Protein AF-A0A6S7D2A6-F1 (afdb_monomer_lite)

pLDDT: mean 74.56, std 19.23, range [32.91, 96.56]

Sequence (145 aa):
MQKRCYVVSDSTVAEHVAEYLGIAKRLNGAYRLKNGDTVTHLNRVPRGGVPVDLWRDMPSPYGRFFDRTPERPDDKDEQRNLVGRLLREADIVVNACGARDIDQYLADKLIADAGFDPAGRKTIAGRSKPVERVVFRALDCHGSA

Radius of gyration: 15.3 Å; chains: 1; bounding box: 39×44×41 Å

Secondary structure (DSSP, 8-state):
---EEEEESSHHHHHHHHHHH-EEEEETTEEEETTS-EEEE----SSS---HHHHHTPPTTGGGS-------SHHHHHHHHHHHHHHHH-SEEEE---SSHHHHHHHHHHHHHTT--TTSPPPTTS----EEE--------S---

Organism: NCBI:txid1544867

Structure (mmCIF, N/CA/C/O backbone):
data_AF-A0A6S7D2A6-F1
#
_entry.id   AF-A0A6S7D2A6-F1
#
loop_
_atom_site.group_PDB
_atom_site.id
_atom_site.type_symbol
_atom_site.label_atom_id
_atom_site.label_alt_id
_atom_site.label_comp_id
_atom_site.label_asym_id
_atom_site.label_entity_id
_atom_site.label_seq_id
_atom_site.pdbx_PDB_ins_code
_atom_site.Cartn_x
_atom_site.Cartn_y
_atom_site.Cartn_z
_atom_site.occupancy
_atom_site.B_iso_or_equiv
_atom_site.auth_seq_id
_atom_site.auth_comp_id
_atom_site.auth_asym_id
_atom_site.auth_atom_id
_atom_site.pdbx_PDB_model_num
ATOM 1 N N . MET A 1 1 ? -11.456 -4.512 14.893 1.00 70.38 1 MET A N 1
ATOM 2 C CA . MET A 1 1 ? -10.706 -5.367 13.951 1.00 70.38 1 MET A CA 1
ATOM 3 C C . MET A 1 1 ? -9.559 -4.533 13.409 1.00 70.38 1 MET A C 1
ATOM 5 O O . MET A 1 1 ? -9.825 -3.391 13.051 1.00 70.38 1 MET A O 1
ATOM 9 N N . GLN A 1 2 ? -8.324 -5.042 13.457 1.00 86.25 2 GLN A N 1
ATOM 10 C CA . GLN A 1 2 ? -7.160 -4.323 12.924 1.00 86.25 2 GLN A CA 1
ATOM 11 C C . GLN A 1 2 ? -7.290 -4.185 11.405 1.00 86.25 2 GLN A C 1
ATOM 13 O O . GLN A 1 2 ? -7.680 -5.150 10.750 1.00 86.25 2 GLN A O 1
ATOM 18 N N . LYS A 1 3 ? -6.985 -3.002 10.870 1.00 92.75 3 LYS A N 1
ATOM 19 C CA . LYS A 1 3 ? -7.091 -2.670 9.445 1.00 92.75 3 LYS A CA 1
ATOM 20 C C . LYS A 1 3 ? -5.713 -2.605 8.805 1.00 92.75 3 LYS A C 1
ATOM 22 O O . LYS A 1 3 ? -4.832 -1.895 9.295 1.00 92.75 3 LYS A O 1
ATOM 27 N N . ARG A 1 4 ? -5.546 -3.288 7.678 1.00 94.69 4 ARG A N 1
ATOM 28 C CA . ARG A 1 4 ? -4.322 -3.262 6.873 1.00 94.69 4 ARG A CA 1
ATOM 29 C C . ARG A 1 4 ? -4.459 -2.318 5.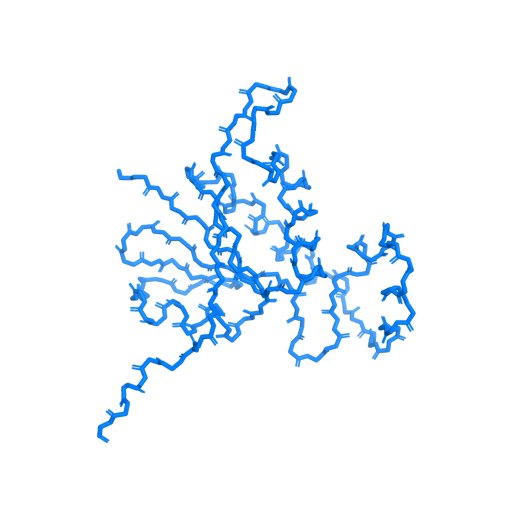684 1.00 94.69 4 ARG A C 1
ATOM 31 O O . ARG A 1 4 ? -5.519 -2.235 5.066 1.00 94.69 4 ARG A O 1
ATOM 38 N N . CYS A 1 5 ? -3.367 -1.644 5.332 1.00 94.94 5 CYS A N 1
ATOM 39 C CA . CYS A 1 5 ? -3.239 -0.941 4.057 1.00 94.94 5 CYS A CA 1
ATOM 40 C C . CYS A 1 5 ? -2.162 -1.604 3.199 1.00 94.94 5 CYS A C 1
ATOM 42 O O . CYS A 1 5 ? -0.978 -1.516 3.518 1.00 94.94 5 CYS A O 1
ATOM 44 N N . TYR A 1 6 ? -2.582 -2.254 2.117 1.00 94.62 6 TYR A N 1
ATOM 45 C CA . TYR A 1 6 ? -1.707 -2.843 1.113 1.00 94.62 6 TYR A CA 1
ATOM 46 C C . TYR A 1 6 ? -1.291 -1.776 0.106 1.00 94.62 6 TYR A C 1
ATOM 48 O O . TYR A 1 6 ? -2.145 -1.185 -0.553 1.00 94.62 6 TYR A O 1
ATOM 56 N N . VAL A 1 7 ? 0.014 -1.551 -0.028 1.00 92.56 7 VAL A N 1
ATOM 57 C CA . VAL A 1 7 ? 0.604 -0.669 -1.040 1.00 92.56 7 VAL A CA 1
ATOM 58 C C . VAL A 1 7 ? 1.292 -1.529 -2.090 1.00 92.56 7 VAL A C 1
ATOM 60 O O . VAL A 1 7 ? 2.314 -2.152 -1.804 1.00 92.56 7 VAL A O 1
ATOM 63 N N . VAL A 1 8 ? 0.735 -1.576 -3.297 1.00 90.50 8 VAL A N 1
ATOM 64 C CA . VAL A 1 8 ? 1.285 -2.340 -4.428 1.00 90.50 8 VAL A CA 1
ATOM 65 C C . VAL A 1 8 ? 1.944 -1.428 -5.463 1.00 90.50 8 VAL A C 1
ATOM 67 O O . VAL A 1 8 ? 1.837 -0.206 -5.393 1.00 90.50 8 VAL A O 1
ATOM 70 N N . SER A 1 9 ? 2.634 -2.017 -6.438 1.00 82.31 9 SER A N 1
ATOM 71 C CA . SER A 1 9 ? 3.417 -1.262 -7.420 1.00 82.31 9 SER A CA 1
ATOM 72 C C . SER A 1 9 ? 2.594 -0.487 -8.448 1.00 82.31 9 SER A C 1
ATOM 74 O O . SER A 1 9 ? 3.064 0.551 -8.899 1.00 82.31 9 SER A O 1
ATOM 76 N N . ASP A 1 10 ? 1.424 -0.980 -8.851 1.00 80.62 10 ASP A N 1
ATOM 77 C CA . ASP A 1 10 ? 0.600 -0.365 -9.896 1.00 80.62 10 ASP A CA 1
ATOM 78 C C . ASP A 1 10 ? -0.895 -0.669 -9.708 1.00 80.62 10 ASP A C 1
ATOM 80 O O . ASP A 1 10 ? -1.288 -1.499 -8.880 1.00 80.62 10 ASP A O 1
ATOM 84 N N . SER A 1 11 ? -1.736 0.055 -10.450 1.00 84.06 11 SER A N 1
ATOM 85 C CA . SER A 1 11 ? -3.195 -0.011 -10.339 1.00 84.06 11 SER A CA 1
ATOM 86 C C . SER A 1 11 ? -3.779 -1.362 -10.755 1.00 84.06 11 SER A C 1
ATOM 88 O O . SER A 1 11 ? -4.768 -1.788 -10.161 1.00 84.06 11 SER A O 1
ATOM 90 N N . THR A 1 12 ? -3.162 -2.052 -11.717 1.00 83.56 12 THR A N 1
ATOM 91 C CA . THR A 1 12 ? -3.606 -3.369 -12.194 1.00 83.56 12 THR A CA 1
ATOM 92 C C . THR A 1 12 ? -3.421 -4.426 -11.109 1.00 83.56 12 THR A C 1
ATOM 94 O O . THR A 1 12 ? -4.345 -5.175 -10.799 1.00 83.56 12 THR A O 1
ATOM 97 N N . VAL A 1 13 ? -2.254 -4.448 -10.454 1.00 85.62 13 VAL A N 1
ATOM 98 C CA . VAL A 1 13 ? -2.022 -5.323 -9.294 1.00 85.62 13 VAL A CA 1
ATOM 99 C C . VAL A 1 13 ? -3.010 -4.998 -8.172 1.00 85.62 13 VAL A C 1
ATOM 101 O O . VAL A 1 13 ? -3.526 -5.906 -7.523 1.00 85.62 13 VAL A O 1
ATOM 104 N N . ALA A 1 14 ? -3.305 -3.713 -7.947 1.00 88.94 14 ALA A N 1
ATOM 105 C CA . ALA A 1 14 ? -4.226 -3.296 -6.891 1.00 88.94 14 ALA A CA 1
ATOM 106 C C . ALA A 1 14 ? -5.643 -3.820 -7.139 1.00 88.94 14 ALA A C 1
ATOM 108 O O . ALA A 1 14 ? -6.298 -4.271 -6.200 1.00 88.94 14 ALA A O 1
ATOM 109 N N . GLU A 1 15 ? -6.096 -3.769 -8.393 1.00 89.00 15 GLU A N 1
ATOM 110 C CA . GLU A 1 15 ? -7.387 -4.305 -8.809 1.00 89.00 15 GLU A CA 1
ATOM 111 C C . GLU A 1 15 ? -7.446 -5.820 -8.602 1.00 89.00 15 GLU A C 1
ATOM 113 O O . GLU A 1 15 ? -8.319 -6.277 -7.870 1.00 89.00 15 GLU A O 1
ATOM 118 N N . HIS A 1 16 ? -6.473 -6.584 -9.108 1.00 89.31 16 HIS A N 1
ATOM 119 C CA . HIS A 1 16 ? -6.456 -8.043 -8.937 1.00 89.31 16 HIS A CA 1
ATOM 120 C C . HIS A 1 16 ? -6.423 -8.479 -7.468 1.00 89.31 16 HIS A C 1
ATOM 122 O O . HIS A 1 16 ? -7.161 -9.379 -7.062 1.00 89.31 16 HIS A O 1
ATOM 128 N N . VAL A 1 17 ? -5.606 -7.822 -6.639 1.00 88.88 17 VAL A N 1
ATOM 129 C CA . VAL A 1 17 ? -5.557 -8.102 -5.196 1.00 88.88 17 VAL A CA 1
ATOM 130 C C . VAL A 1 17 ? -6.902 -7.777 -4.540 1.00 88.88 17 VAL A C 1
ATOM 132 O O . VAL A 1 17 ? -7.382 -8.540 -3.700 1.00 88.88 17 VAL A O 1
ATOM 135 N N . ALA A 1 18 ? -7.535 -6.666 -4.922 1.00 92.00 18 ALA A N 1
ATOM 136 C CA . ALA A 1 18 ? -8.824 -6.271 -4.371 1.00 92.00 18 ALA A CA 1
ATOM 137 C C . ALA A 1 18 ? -9.970 -7.193 -4.817 1.00 92.00 18 ALA A C 1
ATOM 139 O O . ALA A 1 18 ? -10.863 -7.478 -4.017 1.00 92.00 18 ALA A O 1
ATOM 140 N N . GLU A 1 19 ? -9.944 -7.682 -6.056 1.00 91.00 19 GLU A N 1
ATOM 141 C CA . GLU A 1 19 ? -10.885 -8.680 -6.568 1.00 91.00 19 GLU A CA 1
ATOM 142 C C . GLU A 1 19 ? -10.751 -10.002 -5.817 1.00 91.00 19 GLU A C 1
ATOM 144 O O . GLU A 1 19 ? -11.751 -10.513 -5.311 1.00 91.00 19 GLU A O 1
ATOM 149 N N . TYR A 1 20 ? -9.521 -10.501 -5.658 1.00 89.25 20 TYR A N 1
ATOM 150 C CA . TYR A 1 20 ? -9.241 -11.741 -4.934 1.00 89.25 20 TYR A CA 1
ATOM 151 C C . TYR A 1 20 ? -9.700 -11.680 -3.469 1.00 89.25 20 TYR A C 1
ATOM 153 O O . TYR A 1 20 ? -10.315 -12.617 -2.96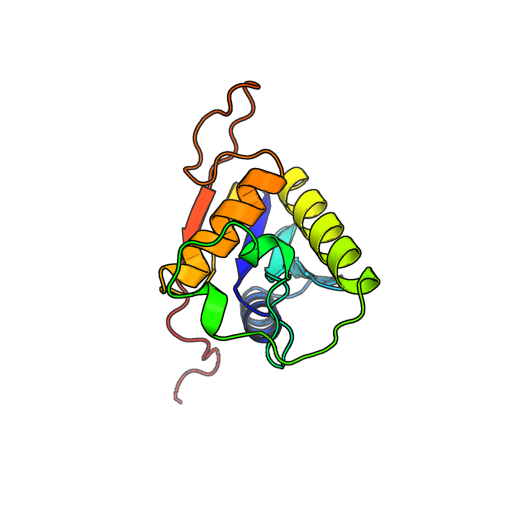2 1.00 89.25 20 TYR A O 1
ATOM 161 N N . LEU A 1 21 ? -9.440 -10.564 -2.781 1.00 89.31 21 LEU A N 1
ATOM 162 C CA . LEU A 1 21 ? -9.806 -10.388 -1.369 1.00 89.31 21 LEU A CA 1
ATOM 163 C C . LEU A 1 21 ? -11.257 -9.917 -1.155 1.00 89.31 21 LEU A C 1
ATOM 165 O O . LEU A 1 21 ? -11.749 -9.902 -0.024 1.00 89.31 21 LEU A O 1
ATOM 169 N N . GLY A 1 22 ? -11.958 -9.539 -2.224 1.00 93.50 22 GLY A N 1
ATOM 170 C CA . GLY A 1 22 ? -13.340 -9.080 -2.192 1.00 93.50 22 GLY A CA 1
ATOM 171 C C . GLY A 1 22 ? -13.486 -7.575 -1.951 1.00 93.50 22 GLY A C 1
ATOM 172 O O . GLY A 1 22 ? -13.331 -7.064 -0.837 1.00 93.50 22 GLY A O 1
ATOM 173 N N . ILE A 1 23 ? -13.924 -6.874 -2.996 1.00 94.81 23 ILE A N 1
ATOM 174 C CA . ILE A 1 23 ? -14.191 -5.433 -2.974 1.00 94.81 23 ILE A CA 1
ATOM 175 C C . ILE A 1 23 ? -15.470 -5.137 -2.177 1.00 94.81 23 ILE A C 1
ATOM 177 O O . ILE A 1 23 ? -16.526 -5.723 -2.425 1.00 94.81 23 ILE A O 1
ATOM 181 N N . ALA A 1 24 ? -15.385 -4.186 -1.246 1.00 94.88 24 ALA A N 1
ATOM 182 C CA . ALA A 1 24 ? -16.545 -3.560 -0.611 1.00 94.88 24 ALA A CA 1
ATOM 183 C C . ALA A 1 24 ? -16.881 -2.205 -1.241 1.00 94.88 24 ALA A C 1
ATOM 185 O O . ALA A 1 24 ? -18.051 -1.886 -1.436 1.00 94.88 24 ALA A O 1
ATOM 186 N N . LYS A 1 25 ? -15.863 -1.392 -1.556 1.00 94.94 25 LYS A N 1
ATOM 187 C CA . LYS A 1 25 ? -16.045 -0.080 -2.189 1.00 94.94 25 LYS A CA 1
ATOM 188 C C . LYS A 1 25 ? -14.843 0.295 -3.054 1.00 94.94 25 LYS A C 1
ATOM 190 O O . LYS A 1 25 ? -13.705 0.212 -2.597 1.00 94.94 25 LYS A O 1
ATOM 195 N N . ARG A 1 26 ? -15.107 0.777 -4.270 1.00 92.38 26 ARG A N 1
ATOM 196 C CA . ARG A 1 26 ? -14.104 1.407 -5.142 1.00 92.38 26 ARG A CA 1
ATOM 197 C C . ARG A 1 26 ? -13.931 2.878 -4.744 1.00 92.38 26 ARG A C 1
ATOM 199 O O . ARG A 1 26 ? -14.921 3.580 -4.536 1.00 92.38 26 ARG A O 1
ATOM 206 N N . LEU A 1 27 ? -12.690 3.325 -4.586 1.00 88.38 27 LEU A N 1
ATOM 207 C CA . LEU A 1 27 ? -12.311 4.720 -4.347 1.00 88.38 27 LEU A CA 1
ATOM 208 C C . LEU A 1 27 ? -11.496 5.204 -5.553 1.00 88.38 27 LEU A C 1
ATOM 210 O O . LEU A 1 27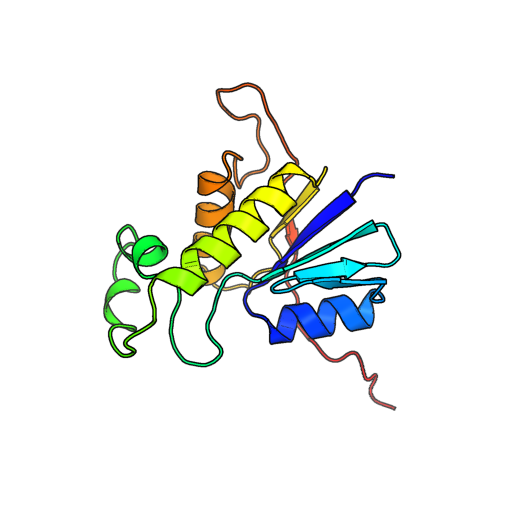 ? -10.907 4.393 -6.264 1.00 88.38 27 LEU A O 1
ATOM 214 N N . ASN A 1 28 ? -11.429 6.515 -5.779 1.00 83.81 28 ASN A N 1
ATOM 215 C CA . ASN A 1 28 ? -10.488 7.041 -6.766 1.00 83.81 28 ASN A CA 1
ATOM 216 C C . ASN A 1 28 ? -9.065 6.768 -6.256 1.00 83.81 28 ASN A C 1
ATOM 218 O O . ASN A 1 28 ? -8.708 7.303 -5.211 1.00 83.81 28 ASN A O 1
ATOM 222 N N . GLY A 1 29 ? -8.317 5.878 -6.915 1.00 84.56 29 GLY A N 1
ATOM 223 C CA . GLY A 1 29 ? -6.942 5.534 -6.539 1.00 84.56 29 GLY A CA 1
ATOM 224 C C . GLY A 1 29 ? -6.757 4.409 -5.506 1.00 84.56 29 GLY A C 1
ATOM 225 O O . GLY A 1 29 ? -5.615 4.077 -5.188 1.00 84.56 29 GLY A O 1
ATOM 226 N N . ALA A 1 30 ? -7.831 3.801 -4.981 1.00 91.94 30 ALA A N 1
ATOM 227 C CA . ALA A 1 30 ? -7.752 2.721 -3.988 1.00 91.94 30 ALA A CA 1
ATOM 228 C C . ALA A 1 30 ? -9.026 1.854 -3.931 1.00 91.94 30 ALA A C 1
ATOM 230 O O . ALA A 1 30 ? -10.086 2.216 -4.436 1.00 91.94 30 ALA A O 1
ATOM 231 N N . TYR A 1 31 ? -8.956 0.734 -3.219 1.00 95.31 31 TYR A N 1
ATOM 232 C CA . TYR A 1 31 ? -10.071 -0.173 -2.967 1.00 95.31 31 TYR A CA 1
ATOM 233 C C . TYR A 1 31 ? -10.217 -0.414 -1.470 1.00 95.31 31 TYR A C 1
ATOM 235 O O . TYR A 1 31 ? -9.239 -0.684 -0.778 1.00 95.31 31 TYR A O 1
ATOM 243 N N . ARG A 1 32 ? -11.447 -0.342 -0.957 1.00 95.62 32 ARG A N 1
ATOM 244 C CA . ARG A 1 32 ? -11.780 -0.815 0.390 1.00 95.62 32 ARG A CA 1
ATOM 245 C C . ARG A 1 32 ? -12.346 -2.224 0.292 1.00 95.62 32 ARG A C 1
ATOM 247 O O . ARG A 1 32 ? -13.255 -2.469 -0.505 1.00 95.62 32 ARG A O 1
ATOM 254 N N . LEU A 1 33 ? -11.807 -3.124 1.100 1.00 95.94 33 LEU A N 1
ATOM 255 C CA . LEU A 1 33 ? -12.124 -4.546 1.094 1.00 95.94 33 LEU A CA 1
ATOM 256 C C . LEU A 1 33 ? -13.240 -4.875 2.092 1.00 95.94 33 LEU A C 1
ATOM 258 O O . LEU A 1 33 ? -13.507 -4.113 3.026 1.00 95.94 33 LEU A O 1
ATOM 262 N N . LYS A 1 34 ? -13.896 -6.026 1.907 1.00 93.12 34 LYS A N 1
ATOM 263 C CA . LYS A 1 34 ? -14.997 -6.498 2.776 1.00 93.12 34 LYS A CA 1
ATOM 264 C C . LYS A 1 34 ? -14.581 -6.720 4.227 1.00 93.12 34 LYS A C 1
ATOM 266 O O . LYS A 1 34 ? -15.395 -6.544 5.127 1.00 93.12 34 LYS A O 1
ATOM 271 N N . ASN A 1 35 ? -13.318 -7.064 4.452 1.00 91.00 35 ASN A N 1
ATOM 272 C CA . ASN A 1 35 ? -12.746 -7.254 5.782 1.00 91.00 35 ASN A CA 1
ATOM 273 C C . ASN A 1 35 ? -12.343 -5.926 6.469 1.00 91.00 35 ASN A C 1
ATOM 275 O O . ASN A 1 35 ? -11.877 -5.946 7.603 1.00 91.00 35 ASN A O 1
ATOM 279 N N . GLY A 1 36 ? -12.536 -4.773 5.816 1.00 92.06 36 GLY A N 1
ATOM 280 C CA . GLY A 1 36 ? -12.182 -3.456 6.352 1.00 92.06 36 GLY A CA 1
ATOM 281 C C . GLY A 1 36 ? -10.768 -2.977 6.013 1.00 92.06 36 GLY A C 1
ATOM 282 O O . GLY A 1 36 ? -10.447 -1.828 6.331 1.00 92.06 36 GLY A O 1
ATOM 283 N N . ASP A 1 37 ? -9.965 -3.802 5.339 1.00 95.94 37 ASP A N 1
ATOM 284 C CA . ASP A 1 37 ? -8.651 -3.428 4.817 1.00 95.94 37 ASP A CA 1
ATOM 285 C C . ASP A 1 37 ? -8.777 -2.521 3.584 1.00 95.94 37 ASP A C 1
ATOM 287 O O . ASP A 1 37 ? -9.854 -2.332 3.001 1.00 95.94 37 ASP A O 1
ATOM 291 N N . THR A 1 38 ? -7.653 -1.953 3.162 1.00 96.56 38 THR A N 1
ATOM 292 C CA . THR A 1 38 ? -7.563 -1.144 1.946 1.00 96.56 38 THR A CA 1
ATOM 293 C C . THR A 1 38 ? -6.392 -1.567 1.079 1.00 96.56 38 THR A C 1
ATOM 295 O O . THR A 1 38 ? -5.313 -1.836 1.593 1.00 96.56 38 THR A O 1
ATOM 298 N N . VAL A 1 39 ? -6.587 -1.569 -0.237 1.00 94.50 39 VAL A N 1
ATOM 299 C CA . VAL A 1 39 ? -5.534 -1.790 -1.235 1.00 94.50 39 VAL A CA 1
ATOM 300 C C . VAL A 1 39 ? -5.375 -0.511 -2.038 1.00 94.50 39 VAL A C 1
ATOM 302 O O . VAL A 1 39 ? -6.351 0.041 -2.541 1.00 94.50 39 VAL A O 1
ATOM 305 N N . THR A 1 40 ? -4.152 -0.022 -2.149 1.00 93.00 40 THR A N 1
ATOM 306 C CA . THR A 1 40 ? -3.787 1.143 -2.950 1.00 93.00 40 THR A CA 1
ATOM 307 C C . THR A 1 40 ? -2.494 0.857 -3.704 1.00 93.00 40 THR A C 1
ATOM 309 O O . THR A 1 40 ? -1.826 -0.144 -3.451 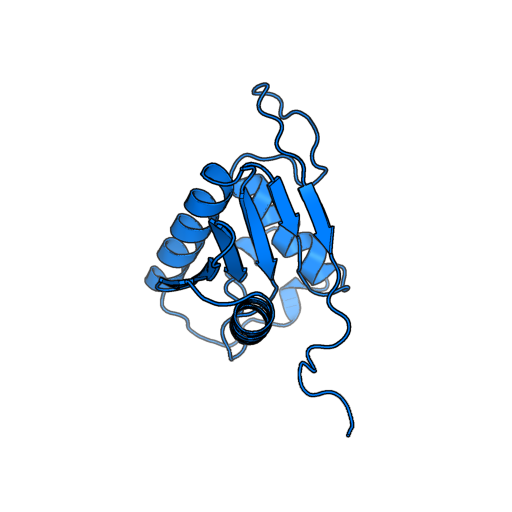1.00 93.00 40 THR A O 1
ATOM 312 N N . HIS A 1 41 ? -2.133 1.727 -4.637 1.00 87.56 41 HIS A N 1
ATOM 313 C CA . HIS A 1 41 ? -0.939 1.580 -5.454 1.00 87.56 41 HIS A CA 1
ATOM 314 C C . HIS A 1 41 ? -0.030 2.799 -5.344 1.00 87.56 41 HIS A C 1
ATOM 316 O O . HIS A 1 41 ? -0.486 3.940 -5.199 1.00 87.56 41 HIS A O 1
ATOM 322 N N . LEU A 1 42 ? 1.272 2.537 -5.458 1.00 77.44 42 LEU A N 1
ATOM 323 C CA . LEU A 1 42 ? 2.237 3.525 -5.904 1.00 77.44 42 LEU A CA 1
ATOM 324 C C . LEU A 1 42 ? 1.755 4.037 -7.255 1.00 77.44 42 LEU A C 1
ATOM 326 O O . LEU A 1 42 ? 1.329 3.254 -8.101 1.00 77.44 42 LEU A O 1
ATOM 330 N N . ASN A 1 43 ? 1.793 5.349 -7.451 1.00 64.12 43 ASN A N 1
ATOM 331 C CA . ASN A 1 43 ? 1.402 5.969 -8.707 1.00 64.12 43 ASN A CA 1
ATOM 332 C C . ASN A 1 43 ? 2.444 5.609 -9.787 1.00 64.12 43 ASN A C 1
ATOM 334 O O . ASN A 1 43 ? 3.337 6.391 -10.097 1.00 64.12 43 ASN A O 1
ATOM 338 N N . ARG A 1 44 ? 2.403 4.371 -10.281 1.00 47.66 44 ARG A N 1
ATOM 339 C CA . ARG A 1 44 ? 3.112 3.915 -11.466 1.00 47.66 44 ARG A CA 1
ATOM 340 C C . ARG A 1 44 ? 2.102 4.057 -12.580 1.00 47.66 44 ARG A C 1
ATOM 342 O O . ARG A 1 44 ? 1.213 3.223 -12.741 1.00 47.66 44 ARG A O 1
ATOM 349 N N . VAL A 1 45 ? 2.191 5.181 -13.279 1.00 40.69 45 VAL A N 1
ATOM 350 C CA . VAL A 1 45 ? 1.323 5.480 -14.413 1.00 40.69 45 VAL A CA 1
ATOM 351 C C . VAL A 1 45 ? 1.343 4.266 -15.355 1.00 40.69 45 VAL A C 1
ATOM 353 O O . VAL A 1 45 ? 2.427 3.711 -15.579 1.00 40.69 45 VAL A O 1
ATOM 356 N N . PRO A 1 46 ? 0.205 3.853 -15.953 1.00 33.84 46 PRO A N 1
ATOM 357 C CA . PRO A 1 46 ? 0.147 2.722 -16.888 1.00 33.84 46 PRO A CA 1
ATOM 358 C C . PRO A 1 46 ? 1.090 2.850 -18.098 1.00 33.84 46 PRO A C 1
ATOM 360 O O . PRO A 1 46 ? 1.234 1.918 -18.884 1.00 33.84 46 PRO A O 1
ATOM 363 N N . ARG A 1 47 ? 1.765 3.991 -18.260 1.00 34.19 47 ARG A N 1
ATOM 364 C CA . ARG A 1 47 ? 2.879 4.212 -19.176 1.00 34.19 47 ARG A CA 1
ATOM 365 C C . ARG A 1 47 ? 3.899 5.166 -18.547 1.00 34.19 47 ARG A C 1
ATOM 367 O O . ARG A 1 47 ? 3.760 6.373 -18.655 1.00 34.19 47 ARG A O 1
ATOM 374 N N . GLY A 1 48 ? 4.950 4.617 -17.944 1.00 32.91 48 GLY A N 1
ATOM 375 C CA . GLY A 1 48 ? 6.267 5.264 -17.976 1.00 32.91 48 GLY A CA 1
ATOM 376 C C . GLY A 1 48 ? 6.562 6.414 -17.010 1.00 32.91 48 GLY A C 1
ATOM 377 O O . GLY A 1 48 ? 7.552 7.101 -17.241 1.00 32.91 48 GLY A O 1
ATOM 378 N N . GLY A 1 49 ? 5.818 6.599 -15.920 1.00 38.88 49 GLY A N 1
ATOM 379 C CA . GLY A 1 49 ? 6.221 7.558 -14.891 1.00 38.88 49 GLY A CA 1
ATOM 380 C C . GLY A 1 49 ? 5.995 7.052 -13.479 1.00 38.88 49 GLY A C 1
ATOM 381 O O . GLY A 1 49 ? 4.907 6.621 -13.107 1.00 38.88 49 GLY A O 1
ATOM 382 N N . VAL A 1 50 ? 7.064 7.080 -12.693 1.00 46.09 50 VAL A N 1
ATOM 383 C CA . VAL A 1 50 ? 6.997 7.170 -11.230 1.00 46.09 50 VAL A CA 1
ATOM 384 C C . VAL A 1 50 ? 7.121 8.674 -10.907 1.00 46.09 50 VAL A C 1
ATOM 386 O O . VAL A 1 50 ? 7.688 9.416 -11.718 1.00 46.09 50 VAL A O 1
ATOM 389 N N . PRO A 1 51 ? 6.607 9.184 -9.780 1.00 46.69 51 PRO A N 1
ATOM 390 C CA . PRO A 1 51 ? 6.612 10.624 -9.505 1.00 46.69 51 PRO A CA 1
ATOM 391 C C . PRO A 1 51 ? 8.031 11.226 -9.479 1.00 46.69 51 PRO A C 1
ATOM 393 O O . PRO A 1 51 ? 8.889 10.705 -8.774 1.00 46.69 51 PRO A O 1
ATOM 396 N N . VAL A 1 52 ? 8.277 12.319 -10.227 1.00 45.66 52 VAL A N 1
ATOM 397 C CA . VAL A 1 52 ? 9.601 12.959 -10.485 1.00 45.66 52 VAL A CA 1
ATOM 398 C C . VAL A 1 52 ? 10.438 13.217 -9.220 1.00 45.66 52 VAL A C 1
ATOM 400 O O . VAL A 1 52 ? 11.662 13.173 -9.219 1.00 45.66 52 VAL A O 1
ATOM 403 N N . ASP A 1 53 ? 9.770 13.456 -8.108 1.00 50.06 53 ASP A N 1
ATOM 404 C CA . ASP A 1 53 ? 10.322 13.773 -6.799 1.00 50.06 53 ASP A CA 1
ATOM 405 C C . ASP A 1 53 ? 10.611 12.532 -5.941 1.00 50.06 53 ASP A C 1
ATOM 407 O O . ASP A 1 53 ? 11.500 12.585 -5.097 1.00 50.06 53 ASP A O 1
ATOM 411 N N . LEU A 1 54 ? 9.987 11.376 -6.211 1.00 50.56 54 LEU A N 1
ATOM 412 C CA . LEU A 1 54 ? 10.508 10.087 -5.730 1.00 50.56 54 LEU A CA 1
ATOM 413 C C . LEU A 1 54 ? 11.880 9.788 -6.376 1.00 50.56 54 LEU A C 1
ATOM 415 O O . LEU A 1 54 ? 12.721 9.174 -5.721 1.00 50.56 54 LEU A O 1
ATOM 419 N N . TRP A 1 55 ? 12.145 10.302 -7.588 1.00 57.34 55 TRP A N 1
ATOM 420 C CA . TRP A 1 55 ? 13.412 10.117 -8.317 1.00 57.34 55 TRP A CA 1
ATOM 421 C C . TRP A 1 55 ? 14.517 11.118 -8.000 1.00 57.34 55 TRP A C 1
ATOM 423 O O . TRP A 1 55 ? 15.684 10.771 -8.162 1.00 57.34 55 TRP A O 1
ATOM 433 N N . ARG A 1 56 ? 14.185 12.354 -7.596 1.00 49.50 56 ARG A N 1
ATOM 434 C CA . ARG A 1 56 ? 15.186 13.425 -7.417 1.00 49.50 56 ARG A CA 1
ATOM 435 C C . ARG A 1 56 ? 16.299 13.040 -6.433 1.00 49.50 56 ARG A C 1
ATOM 437 O O . ARG A 1 56 ? 17.436 13.460 -6.614 1.00 49.50 56 ARG A O 1
ATOM 444 N N . ASP A 1 57 ? 15.971 12.183 -5.467 1.00 55.09 57 ASP A N 1
ATOM 445 C CA . ASP A 1 57 ? 16.889 11.685 -4.433 1.00 55.09 57 ASP A CA 1
ATOM 446 C C . ASP A 1 57 ? 17.359 10.241 -4.680 1.00 55.09 57 ASP A C 1
ATOM 448 O O . ASP A 1 57 ? 17.923 9.598 -3.792 1.00 55.09 57 ASP A O 1
ATOM 452 N N . MET A 1 58 ? 17.084 9.682 -5.862 1.00 55.56 58 MET A N 1
ATOM 453 C CA . MET A 1 58 ? 17.364 8.283 -6.154 1.00 55.56 58 MET A CA 1
ATOM 454 C C . MET A 1 58 ? 18.820 8.097 -6.622 1.00 55.56 58 MET A C 1
ATOM 456 O O . MET A 1 58 ? 19.263 8.778 -7.551 1.00 55.56 58 MET A O 1
ATOM 460 N N . PRO 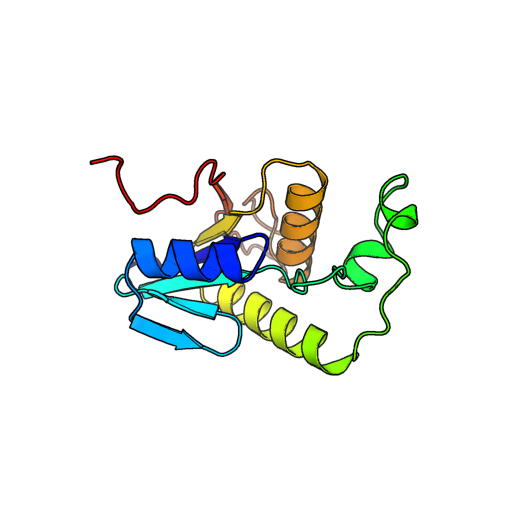A 1 59 ? 19.587 7.158 -6.037 1.00 54.00 59 PRO A N 1
ATOM 461 C CA . PRO A 1 59 ? 20.960 6.904 -6.462 1.00 54.00 59 PRO A CA 1
ATOM 462 C C . PRO A 1 59 ? 21.025 6.342 -7.899 1.00 54.00 59 PRO A C 1
ATOM 464 O O . PRO A 1 59 ? 20.276 5.442 -8.282 1.00 54.00 59 PRO A O 1
ATOM 467 N N . SER A 1 60 ? 21.937 6.876 -8.723 1.00 47.81 60 SER A N 1
ATOM 468 C CA . SER A 1 60 ? 22.265 6.354 -10.069 1.00 47.81 60 SER A CA 1
ATOM 469 C C . SER A 1 60 ? 22.690 4.877 -9.966 1.00 47.81 60 SER A C 1
ATOM 471 O O . SER A 1 60 ? 23.539 4.585 -9.126 1.00 47.81 60 SER A O 1
ATOM 473 N N . PRO A 1 61 ? 22.161 3.944 -10.794 1.00 47.78 61 PRO A N 1
ATOM 474 C CA . PRO A 1 61 ? 21.820 4.106 -12.218 1.00 47.78 61 PRO A CA 1
ATOM 475 C C . PRO A 1 61 ? 20.346 4.399 -12.545 1.00 47.78 61 PRO A C 1
ATOM 477 O O . PRO A 1 61 ? 20.028 4.640 -13.708 1.00 47.78 61 PRO A O 1
ATOM 480 N N . TYR A 1 62 ? 19.447 4.416 -11.562 1.00 49.28 62 TYR A N 1
ATOM 481 C CA . TYR A 1 62 ? 18.000 4.449 -11.813 1.00 49.28 62 TYR A CA 1
ATOM 482 C C . TYR A 1 62 ? 17.470 5.791 -12.351 1.00 49.28 62 TYR A C 1
ATOM 484 O O . TYR A 1 62 ? 16.517 5.800 -13.126 1.00 49.28 62 TYR A O 1
ATOM 492 N N . GLY A 1 63 ? 18.128 6.912 -12.029 1.00 47.72 63 GLY A N 1
ATOM 493 C CA . GLY A 1 63 ? 17.717 8.253 -12.473 1.00 47.72 63 GLY A CA 1
ATOM 494 C C . GLY A 1 63 ? 17.885 8.542 -13.974 1.00 47.72 63 GLY A C 1
ATOM 495 O O . GLY A 1 63 ? 17.349 9.531 -14.456 1.00 47.72 63 GLY A O 1
ATOM 496 N N . ARG A 1 64 ? 18.605 7.701 -14.737 1.00 42.62 64 ARG A N 1
ATOM 497 C CA . ARG A 1 64 ? 18.858 7.920 -16.180 1.00 42.62 64 ARG A CA 1
ATOM 498 C C . ARG A 1 64 ? 17.834 7.277 -17.124 1.00 42.62 64 ARG A C 1
ATOM 500 O O . ARG A 1 64 ? 17.905 7.515 -18.325 1.00 42.62 64 ARG A O 1
ATOM 507 N N . PHE A 1 65 ? 16.911 6.457 -16.620 1.00 41.94 65 PHE A N 1
ATOM 508 C CA . PHE A 1 65 ? 16.065 5.606 -17.470 1.00 41.94 65 PHE A CA 1
ATOM 509 C C . PHE A 1 65 ? 14.688 6.187 -17.831 1.00 41.94 65 PHE A C 1
ATOM 511 O O . PHE A 1 65 ? 14.052 5.663 -18.743 1.00 41.94 65 PHE A O 1
ATOM 518 N N . PHE A 1 66 ? 14.211 7.248 -17.171 1.00 47.94 66 PHE A N 1
ATOM 519 C CA . PHE A 1 66 ? 12.804 7.661 -17.281 1.00 47.94 66 PHE A CA 1
ATOM 520 C C . PHE A 1 66 ? 12.634 9.187 -17.283 1.00 47.94 66 PHE A C 1
ATOM 522 O O . PHE A 1 66 ? 12.173 9.770 -16.311 1.00 47.94 66 PHE A O 1
ATOM 529 N N . ASP A 1 67 ? 12.998 9.821 -18.400 1.00 40.97 67 ASP A N 1
ATOM 530 C CA . ASP A 1 67 ? 12.847 11.270 -18.640 1.00 40.97 67 ASP A CA 1
ATOM 531 C C . ASP A 1 67 ? 11.926 11.570 -19.843 1.00 40.97 67 ASP A C 1
ATOM 533 O O . ASP A 1 67 ? 12.158 12.485 -20.629 1.00 40.97 67 ASP A O 1
ATOM 537 N N . ARG A 1 68 ? 10.919 10.722 -20.104 1.00 38.62 68 ARG A N 1
ATOM 538 C CA . ARG A 1 68 ? 10.127 10.814 -21.347 1.00 38.62 68 ARG A CA 1
ATOM 539 C C . ARG A 1 68 ? 8.631 10.582 -21.168 1.00 38.62 68 ARG A C 1
ATOM 541 O O . ARG A 1 68 ? 8.056 9.765 -21.878 1.00 38.62 68 ARG A O 1
ATOM 548 N N . THR A 1 69 ? 7.990 11.369 -20.308 1.00 39.72 69 THR A N 1
ATOM 549 C CA . THR A 1 69 ? 6.563 11.689 -20.484 1.00 39.72 69 THR A CA 1
ATOM 550 C C . THR A 1 69 ? 6.211 12.988 -19.751 1.00 39.72 69 THR A C 1
ATOM 552 O O . THR A 1 69 ? 6.482 13.086 -18.555 1.00 39.72 69 THR A O 1
ATOM 555 N N . PRO A 1 70 ? 5.623 13.998 -20.420 1.00 37.28 70 PRO A N 1
ATOM 556 C CA . PRO A 1 70 ? 5.108 15.177 -19.734 1.00 37.28 70 PRO A CA 1
ATOM 557 C C . PRO A 1 70 ? 3.823 14.787 -18.992 1.00 37.28 70 PRO A C 1
ATOM 559 O O . PRO A 1 70 ? 2.803 14.487 -19.608 1.00 37.28 70 PRO A O 1
ATOM 562 N N . GLU A 1 71 ? 3.880 14.751 -17.666 1.00 47.53 71 GLU A N 1
ATOM 563 C CA . GLU A 1 71 ? 2.740 14.427 -16.801 1.00 47.53 71 GLU A CA 1
ATOM 564 C C . GLU A 1 71 ? 2.155 15.703 -16.190 1.00 47.53 71 GLU A C 1
ATOM 566 O O . GLU A 1 71 ? 2.895 16.642 -15.888 1.00 47.53 71 GLU A O 1
ATOM 571 N N . ARG A 1 72 ? 0.832 15.741 -15.980 1.00 41.84 72 ARG A N 1
ATOM 572 C CA . ARG A 1 72 ? 0.195 16.844 -15.249 1.00 41.84 72 ARG A CA 1
ATOM 573 C C . ARG A 1 72 ? 0.589 16.766 -13.761 1.00 41.84 72 ARG A C 1
ATOM 575 O O . ARG A 1 72 ? 0.521 15.677 -13.193 1.00 41.84 72 ARG A O 1
ATOM 582 N N . PRO A 1 73 ? 1.033 17.869 -13.134 1.00 45.66 73 PRO A N 1
ATOM 583 C CA . PRO A 1 73 ? 1.487 17.876 -11.737 1.00 45.66 73 PRO A CA 1
ATOM 584 C C . PRO A 1 73 ? 0.397 17.468 -10.733 1.00 45.66 73 PRO A C 1
ATOM 586 O O . PRO A 1 73 ? 0.689 16.815 -9.735 1.00 45.66 73 PRO A O 1
ATOM 589 N N . ASP A 1 74 ? -0.850 17.816 -11.040 1.00 49.44 74 ASP A N 1
ATOM 590 C CA . ASP A 1 74 ? -1.960 17.878 -10.085 1.00 49.44 74 ASP A CA 1
ATOM 591 C C . ASP A 1 74 ? -2.424 16.484 -9.603 1.00 49.44 74 ASP A C 1
ATOM 593 O O . ASP A 1 74 ? -2.668 16.277 -8.415 1.00 49.44 74 ASP A O 1
ATOM 597 N N . ASP A 1 75 ? -2.431 15.483 -10.492 1.00 56.91 75 ASP A N 1
ATOM 598 C CA . ASP A 1 75 ? -2.887 14.113 -10.186 1.00 56.91 75 ASP A CA 1
ATOM 599 C C . ASP A 1 75 ? -1.938 13.361 -9.222 1.00 56.91 75 ASP A C 1
ATOM 601 O O . ASP A 1 75 ? -2.308 12.364 -8.590 1.00 56.91 75 ASP A O 1
ATOM 605 N N . LYS A 1 76 ? -0.681 13.816 -9.093 1.00 57.59 76 LYS A N 1
ATOM 606 C CA . LYS A 1 76 ? 0.343 13.161 -8.257 1.00 57.59 76 LYS A CA 1
ATOM 607 C C . LYS A 1 76 ? 0.141 13.448 -6.781 1.00 57.59 76 LYS A C 1
ATOM 609 O O . LYS A 1 76 ? 0.279 12.540 -5.953 1.00 57.59 76 LYS A O 1
ATOM 614 N N . ASP A 1 77 ? -0.187 14.692 -6.468 1.00 67.19 77 ASP A N 1
ATOM 615 C CA . ASP A 1 77 ? -0.388 15.134 -5.096 1.00 67.19 77 ASP A CA 1
ATOM 616 C C . ASP A 1 77 ? -1.672 14.534 -4.529 1.00 67.19 77 ASP A C 1
ATOM 618 O O . ASP A 1 77 ? -1.686 14.103 -3.377 1.00 67.19 77 ASP A O 1
ATOM 622 N N . GLU A 1 78 ? -2.721 14.385 -5.341 1.00 73.75 78 GLU A N 1
ATOM 623 C CA . GLU A 1 78 ? -3.960 13.728 -4.918 1.00 73.75 78 GLU A CA 1
ATOM 624 C C . GLU A 1 78 ? -3.744 12.261 -4.524 1.00 73.75 78 GLU A C 1
ATOM 626 O O . GLU A 1 78 ? -4.128 11.864 -3.417 1.00 73.75 78 GLU A O 1
ATOM 631 N N . GLN A 1 79 ? -3.078 11.463 -5.370 1.00 77.62 79 GLN A N 1
ATOM 632 C CA . GLN A 1 79 ? -2.810 10.054 -5.056 1.00 77.62 79 GLN A CA 1
ATOM 633 C C . GLN A 1 79 ? -1.876 9.912 -3.851 1.00 77.62 79 GLN A C 1
ATOM 635 O O . GLN A 1 79 ? -2.101 9.065 -2.985 1.00 77.62 79 GLN A O 1
ATOM 640 N N . ARG A 1 80 ? -0.850 10.759 -3.730 1.00 78.00 80 ARG A N 1
ATOM 641 C CA . ARG A 1 80 ? 0.016 10.756 -2.542 1.00 78.00 80 ARG A CA 1
ATOM 642 C C . ARG A 1 80 ? -0.716 11.126 -1.272 1.00 78.00 80 ARG A C 1
ATOM 644 O O . ARG A 1 80 ? -0.546 10.452 -0.258 1.00 78.00 80 ARG A O 1
ATOM 651 N N . ASN A 1 81 ? -1.544 12.162 -1.323 1.00 82.81 81 ASN A N 1
ATOM 652 C CA . ASN A 1 81 ? -2.347 12.589 -0.187 1.00 82.81 81 ASN A CA 1
ATOM 653 C C . ASN A 1 81 ? -3.334 11.493 0.221 1.00 82.81 81 ASN A C 1
ATOM 655 O O . ASN A 1 81 ? -3.499 11.225 1.415 1.00 82.81 81 ASN A O 1
ATOM 659 N N . LEU A 1 82 ? -3.935 10.804 -0.755 1.00 86.25 82 LEU A N 1
ATOM 660 C CA . LEU A 1 82 ? -4.774 9.638 -0.511 1.00 86.25 82 LEU A CA 1
ATOM 661 C C . LEU A 1 82 ? -3.991 8.525 0.184 1.00 86.25 82 LEU A C 1
ATOM 663 O O . LEU A 1 82 ? -4.432 8.048 1.229 1.00 86.25 82 LEU A O 1
ATOM 667 N N . VAL A 1 83 ? -2.848 8.113 -0.366 1.00 87.00 83 VAL A N 1
ATOM 668 C CA . VAL A 1 83 ? -2.038 7.033 0.208 1.00 87.00 83 VAL A CA 1
ATOM 669 C C . VAL A 1 83 ? -1.568 7.409 1.611 1.00 87.00 83 VAL A C 1
ATOM 671 O O . VAL A 1 83 ? -1.765 6.632 2.541 1.00 87.00 83 VAL A O 1
ATOM 674 N N . GLY A 1 84 ? -1.064 8.627 1.810 1.00 86.31 84 GLY A N 1
ATOM 675 C CA . GLY A 1 84 ? -0.687 9.137 3.127 1.00 86.31 84 GLY A CA 1
ATOM 676 C C . GLY A 1 84 ? -1.851 9.117 4.123 1.00 86.31 84 GLY A C 1
ATOM 677 O O . GLY A 1 84 ? -1.668 8.725 5.276 1.00 86.31 84 GLY A O 1
ATOM 678 N N . ARG A 1 85 ? -3.073 9.465 3.695 1.00 90.06 85 ARG A N 1
ATOM 679 C CA . ARG A 1 85 ? -4.280 9.335 4.528 1.00 90.06 85 ARG A CA 1
ATOM 680 C C . ARG A 1 85 ? -4.574 7.873 4.874 1.00 90.06 85 ARG A C 1
ATOM 682 O O . ARG A 1 85 ? -4.769 7.573 6.047 1.00 90.06 85 ARG A O 1
ATOM 689 N N . LEU A 1 86 ? -4.559 6.969 3.894 1.00 91.56 86 LEU A N 1
ATOM 690 C CA . LEU A 1 86 ? -4.821 5.539 4.104 1.00 91.56 86 LEU A CA 1
ATOM 691 C C . LEU A 1 86 ? -3.788 4.894 5.039 1.00 91.56 86 LEU A C 1
ATOM 693 O O . LEU A 1 86 ? -4.155 4.148 5.943 1.00 91.56 86 LEU A O 1
ATOM 697 N N . LEU A 1 87 ? -2.506 5.239 4.889 1.00 90.12 87 LEU A N 1
ATOM 698 C CA . LEU A 1 87 ? -1.434 4.794 5.782 1.00 90.12 87 LEU A CA 1
ATOM 699 C C . LEU A 1 87 ? -1.630 5.311 7.213 1.00 90.12 87 LEU A C 1
ATOM 701 O O . LEU A 1 87 ? -1.328 4.602 8.172 1.00 90.12 87 LEU A O 1
ATOM 705 N N . ARG A 1 88 ? -2.166 6.525 7.394 1.00 88.25 88 ARG A N 1
ATOM 706 C CA . ARG A 1 88 ? -2.517 7.060 8.721 1.00 88.25 88 ARG A CA 1
ATOM 707 C C . ARG A 1 88 ? -3.752 6.394 9.328 1.00 88.25 88 ARG A C 1
ATOM 709 O O . ARG A 1 88 ? -3.756 6.207 10.541 1.00 88.25 88 ARG A O 1
ATOM 716 N N . GLU A 1 89 ? -4.734 6.003 8.521 1.00 90.12 89 GLU A N 1
ATOM 717 C CA . GLU A 1 89 ? -5.947 5.297 8.966 1.00 90.12 89 GLU A CA 1
ATOM 718 C C . GLU A 1 89 ? -5.705 3.821 9.320 1.00 90.12 89 GLU A C 1
ATOM 720 O O . GLU A 1 89 ? -6.416 3.279 10.163 1.00 90.12 89 GLU A O 1
ATOM 725 N N . ALA A 1 90 ? -4.733 3.168 8.681 1.00 91.81 90 ALA A N 1
ATOM 726 C CA . ALA A 1 90 ? -4.448 1.752 8.896 1.00 91.81 90 ALA A CA 1
ATOM 727 C C . ALA A 1 90 ? -3.711 1.481 10.213 1.00 91.81 90 ALA A C 1
ATOM 729 O O . ALA A 1 90 ? -2.883 2.279 10.652 1.00 91.81 90 ALA A O 1
ATOM 730 N N . ASP A 1 91 ? -3.960 0.321 10.813 1.00 91.50 91 ASP A N 1
ATOM 731 C CA . ASP A 1 91 ? -3.228 -0.156 11.990 1.00 91.50 91 ASP A CA 1
ATOM 732 C C . ASP A 1 91 ? -1.896 -0.806 11.587 1.00 91.50 91 ASP A C 1
ATOM 734 O O . ASP A 1 91 ? -0.906 -0.699 12.310 1.00 91.50 91 ASP A O 1
ATOM 738 N N . ILE A 1 92 ? -1.871 -1.446 10.412 1.00 91.75 92 ILE A N 1
ATOM 739 C CA . ILE A 1 92 ? -0.712 -2.140 9.836 1.00 91.75 92 ILE A CA 1
ATOM 740 C C . ILE A 1 92 ? -0.518 -1.672 8.392 1.00 91.75 92 ILE A C 1
ATOM 742 O O . ILE A 1 92 ? -1.470 -1.610 7.608 1.00 91.75 92 ILE A O 1
ATOM 746 N N . VAL A 1 93 ? 0.725 -1.374 8.026 1.00 93.06 93 VAL A N 1
ATOM 747 C CA . VAL A 1 93 ? 1.113 -1.074 6.645 1.00 93.06 93 VAL A CA 1
ATOM 748 C C . VAL A 1 93 ? 1.673 -2.340 6.011 1.00 93.06 93 VAL A C 1
ATOM 750 O O . VAL A 1 93 ? 2.507 -3.010 6.607 1.00 93.06 93 VAL A O 1
ATOM 753 N N . VAL A 1 94 ? 1.244 -2.670 4.797 1.00 94.00 94 VAL A N 1
ATOM 754 C CA . VAL A 1 94 ? 1.757 -3.818 4.047 1.00 94.00 94 VAL A CA 1
ATOM 755 C C . VAL A 1 94 ? 2.410 -3.304 2.769 1.00 94.00 94 VAL A C 1
ATOM 757 O O . VAL A 1 94 ? 1.727 -2.904 1.825 1.00 94.00 94 VAL A O 1
ATOM 760 N N . ASN A 1 95 ? 3.741 -3.323 2.729 1.00 92.81 95 ASN A N 1
ATOM 761 C CA . ASN A 1 95 ? 4.500 -3.108 1.506 1.00 92.81 95 ASN A CA 1
ATOM 762 C C . ASN A 1 95 ? 4.358 -4.354 0.622 1.00 92.81 95 ASN A C 1
ATOM 764 O O . ASN A 1 95 ? 5.011 -5.383 0.829 1.00 92.81 95 ASN A O 1
ATOM 768 N N . ALA A 1 96 ? 3.484 -4.241 -0.369 1.00 91.94 96 ALA A N 1
ATOM 769 C CA . ALA A 1 96 ? 3.154 -5.283 -1.319 1.00 91.94 96 ALA A CA 1
ATOM 770 C C . ALA A 1 96 ? 3.720 -5.021 -2.728 1.00 91.94 96 ALA A C 1
ATOM 772 O O . ALA A 1 96 ? 3.215 -5.537 -3.726 1.00 91.94 96 ALA A O 1
ATOM 773 N N . CYS A 1 97 ? 4.759 -4.189 -2.824 1.00 87.81 97 CYS A N 1
ATOM 774 C CA . CYS A 1 97 ? 5.390 -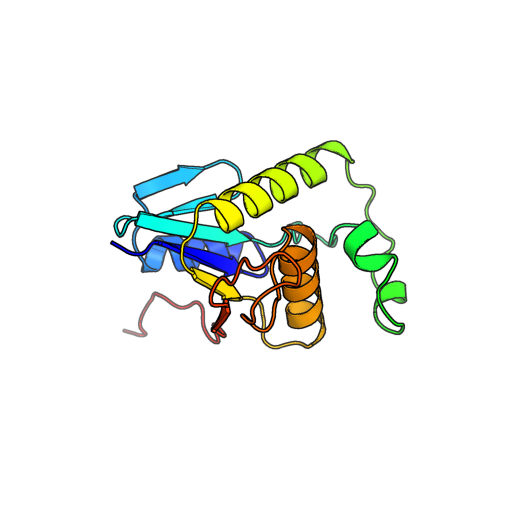3.839 -4.090 1.00 87.81 97 CYS A CA 1
ATOM 775 C C . CYS A 1 97 ? 6.252 -4.989 -4.642 1.00 87.81 97 CYS A C 1
ATOM 777 O O . CYS A 1 97 ? 6.586 -5.946 -3.934 1.00 87.81 97 CYS A O 1
ATOM 779 N N . GLY A 1 98 ? 6.612 -4.902 -5.925 1.00 82.19 98 GLY A N 1
ATOM 780 C CA . GLY A 1 98 ? 7.438 -5.886 -6.628 1.00 82.19 98 GLY A CA 1
ATOM 781 C C . GLY A 1 98 ? 8.749 -6.220 -5.907 1.00 82.19 98 GLY A C 1
ATOM 782 O O . GLY A 1 98 ? 9.201 -5.503 -5.020 1.00 82.19 98 GLY A O 1
ATOM 783 N N . ALA A 1 99 ? 9.367 -7.346 -6.261 1.00 82.50 99 ALA A N 1
ATOM 784 C CA . ALA A 1 99 ? 10.544 -7.869 -5.557 1.00 82.50 99 ALA A CA 1
ATOM 785 C C . ALA A 1 99 ? 11.865 -7.148 -5.887 1.00 82.50 99 ALA A C 1
ATOM 787 O O . ALA A 1 99 ? 12.909 -7.548 -5.383 1.00 82.50 99 ALA A O 1
ATOM 788 N N . ARG A 1 100 ? 11.849 -6.143 -6.771 1.00 81.88 100 ARG A N 1
ATOM 789 C CA . ARG A 1 100 ? 13.067 -5.444 -7.199 1.00 81.88 100 ARG A CA 1
ATOM 790 C C . ARG A 1 100 ? 13.441 -4.370 -6.181 1.00 81.88 100 ARG A C 1
ATOM 792 O O . ARG A 1 100 ? 12.559 -3.725 -5.618 1.00 81.88 100 ARG A O 1
ATOM 799 N N . ASP A 1 101 ? 14.734 -4.095 -6.046 1.00 76.44 101 ASP A N 1
ATOM 800 C CA . ASP A 1 101 ? 15.265 -3.065 -5.137 1.00 76.44 101 ASP A CA 1
ATOM 801 C C . ASP A 1 101 ? 14.616 -1.691 -5.354 1.00 76.44 101 ASP A C 1
ATOM 803 O O . ASP A 1 101 ? 14.347 -0.956 -4.407 1.00 76.44 101 ASP A O 1
ATOM 807 N N . ILE A 1 102 ? 14.300 -1.367 -6.611 1.00 76.56 102 ILE A N 1
ATOM 808 C CA . ILE A 1 102 ? 13.611 -0.129 -6.980 1.00 76.56 102 ILE A CA 1
ATOM 809 C C . ILE A 1 102 ? 12.196 -0.045 -6.395 1.00 76.56 102 ILE A C 1
ATOM 811 O O . ILE A 1 102 ? 11.782 1.003 -5.910 1.00 76.56 102 ILE A O 1
ATOM 815 N N . ASP A 1 103 ? 11.460 -1.155 -6.416 1.00 80.19 103 ASP A N 1
ATOM 816 C CA . ASP A 1 103 ? 10.087 -1.219 -5.925 1.00 80.19 103 ASP A CA 1
ATOM 817 C C . ASP A 1 103 ? 10.080 -1.149 -4.387 1.00 80.19 103 ASP A C 1
ATOM 819 O O . ASP A 1 103 ? 9.215 -0.500 -3.799 1.00 80.19 103 ASP A O 1
ATOM 823 N N . GLN A 1 104 ? 11.093 -1.749 -3.745 1.00 85.31 104 GLN A N 1
ATOM 824 C CA . GLN A 1 104 ? 11.345 -1.618 -2.309 1.00 85.31 104 GLN A CA 1
ATOM 825 C C . GLN A 1 104 ? 11.630 -0.161 -1.924 1.00 85.31 104 GLN A C 1
ATOM 827 O O . GLN A 1 104 ? 10.948 0.383 -1.059 1.00 85.31 104 GLN A O 1
ATOM 832 N N . TYR A 1 105 ? 12.582 0.489 -2.601 1.00 83.56 105 TYR A N 1
ATOM 833 C CA . TYR A 1 105 ? 12.959 1.877 -2.327 1.00 83.56 105 TYR A CA 1
ATOM 834 C C . TYR A 1 105 ? 11.769 2.837 -2.447 1.00 83.56 105 TYR A C 1
ATOM 836 O O . TYR A 1 105 ? 11.575 3.697 -1.590 1.00 83.56 105 TYR A O 1
ATOM 844 N N . LEU A 1 106 ? 10.957 2.694 -3.499 1.00 80.94 106 LEU A N 1
ATOM 845 C CA . LEU A 1 106 ? 9.812 3.578 -3.731 1.00 80.94 106 LEU A CA 1
ATOM 846 C C . LEU A 1 106 ? 8.736 3.430 -2.653 1.00 80.94 106 LEU A C 1
ATOM 848 O O . LEU A 1 106 ? 8.178 4.431 -2.201 1.00 80.94 106 LEU A O 1
ATOM 852 N N . ALA A 1 107 ? 8.461 2.198 -2.227 1.00 85.31 107 ALA A N 1
ATOM 853 C CA . ALA A 1 107 ? 7.542 1.942 -1.130 1.00 85.31 107 ALA A CA 1
ATOM 854 C C . ALA A 1 107 ? 8.076 2.508 0.193 1.00 85.31 107 ALA A C 1
ATOM 856 O O . ALA A 1 107 ? 7.336 3.177 0.911 1.00 85.31 107 ALA A O 1
ATOM 857 N N . ASP A 1 108 ? 9.362 2.307 0.485 1.00 87.06 108 ASP A N 1
ATOM 858 C CA . ASP A 1 108 ? 9.974 2.779 1.726 1.00 87.06 108 ASP A CA 1
ATOM 859 C C . ASP A 1 108 ? 9.989 4.308 1.804 1.00 87.06 108 ASP A C 1
ATOM 861 O O . ASP A 1 108 ? 9.634 4.872 2.840 1.00 87.06 108 ASP A O 1
ATOM 865 N N . LYS A 1 109 ? 10.311 4.988 0.694 1.00 83.75 109 LYS A N 1
ATOM 866 C CA . LYS A 1 109 ? 10.256 6.453 0.606 1.00 83.75 109 LYS A CA 1
ATOM 867 C C . LYS A 1 109 ? 8.834 6.975 0.818 1.00 83.75 109 LYS A C 1
ATOM 869 O O . LYS A 1 109 ? 8.640 7.878 1.620 1.00 83.75 109 LYS A O 1
ATOM 874 N N . LEU A 1 110 ? 7.825 6.358 0.200 1.00 83.50 110 LEU A N 1
ATOM 875 C CA . LEU A 1 110 ? 6.423 6.738 0.414 1.00 83.50 110 LEU A CA 1
ATOM 876 C C . LEU A 1 110 ? 5.979 6.567 1.880 1.00 83.50 110 LEU A C 1
ATOM 878 O O . LEU A 1 110 ? 5.256 7.409 2.416 1.00 83.50 110 LEU A O 1
ATOM 882 N N . ILE A 1 111 ? 6.385 5.473 2.530 1.00 86.19 111 ILE A N 1
ATOM 883 C CA . ILE A 1 111 ? 6.070 5.208 3.941 1.00 86.19 111 ILE A CA 1
ATOM 884 C C . ILE A 1 111 ? 6.757 6.245 4.844 1.00 86.19 111 ILE A C 1
ATOM 886 O O . ILE A 1 111 ? 6.116 6.782 5.754 1.00 86.19 111 ILE A O 1
ATOM 890 N N . ALA A 1 112 ? 8.018 6.573 4.551 1.00 85.19 112 ALA A N 1
ATOM 891 C CA . ALA A 1 112 ? 8.775 7.611 5.242 1.00 85.19 112 ALA A CA 1
ATOM 892 C C . ALA A 1 112 ? 8.137 9.000 5.079 1.00 85.19 112 ALA A C 1
ATOM 894 O O . ALA A 1 112 ? 7.927 9.689 6.079 1.00 85.19 112 ALA A O 1
ATOM 895 N N . ASP A 1 113 ? 7.732 9.372 3.862 1.00 81.81 113 ASP A N 1
ATOM 896 C CA . ASP A 1 113 ? 7.045 10.638 3.563 1.00 81.81 113 ASP A CA 1
ATOM 897 C C . ASP A 1 113 ? 5.692 10.744 4.294 1.00 81.81 113 ASP A C 1
ATOM 899 O O . ASP A 1 113 ? 5.261 11.825 4.700 1.00 81.81 113 ASP A O 1
ATOM 903 N N . ALA A 1 114 ? 5.019 9.611 4.533 1.00 80.75 114 ALA A N 1
ATOM 904 C CA . ALA A 1 114 ? 3.805 9.550 5.348 1.00 80.75 114 ALA A CA 1
ATOM 905 C C . ALA A 1 114 ? 4.066 9.693 6.865 1.00 80.75 114 ALA A C 1
ATOM 907 O O . ALA A 1 114 ? 3.107 9.809 7.641 1.00 80.75 114 ALA A O 1
ATOM 908 N N . GLY A 1 115 ? 5.336 9.734 7.282 1.00 81.81 115 GLY A N 1
ATOM 909 C CA . GLY A 1 115 ? 5.787 9.917 8.661 1.00 81.81 115 GLY A CA 1
ATOM 910 C C . GLY A 1 115 ? 5.966 8.616 9.445 1.00 81.81 115 GLY A C 1
ATOM 911 O O . GLY A 1 115 ? 5.887 8.643 10.676 1.00 81.81 115 GLY A O 1
ATOM 912 N N . PHE A 1 116 ? 6.162 7.483 8.766 1.00 84.56 116 PHE A N 1
ATOM 913 C CA . PHE A 1 116 ? 6.343 6.168 9.388 1.00 84.56 116 PHE A CA 1
ATOM 914 C C . PHE A 1 116 ? 7.719 5.582 9.069 1.00 84.56 116 PHE A C 1
ATOM 916 O O . PHE A 1 116 ? 8.285 5.844 8.016 1.00 84.56 116 PHE A O 1
ATOM 923 N N . ASP A 1 117 ? 8.259 4.766 9.975 1.00 85.56 117 ASP A N 1
ATOM 924 C CA . ASP A 1 117 ? 9.496 4.032 9.707 1.00 85.56 117 ASP A CA 1
ATOM 925 C C . ASP A 1 117 ? 9.184 2.833 8.790 1.00 85.56 117 ASP A C 1
ATOM 927 O O . ASP A 1 117 ? 8.410 1.961 9.202 1.00 85.56 117 ASP A O 1
ATOM 931 N N . PRO A 1 118 ? 9.763 2.748 7.577 1.00 84.44 118 PRO A N 1
ATOM 932 C CA . PRO A 1 118 ? 9.540 1.625 6.665 1.00 84.44 118 PRO A CA 1
ATOM 933 C C . PRO A 1 118 ? 10.020 0.278 7.222 1.00 84.44 118 PRO A C 1
ATOM 935 O O . PRO A 1 118 ? 9.502 -0.764 6.831 1.00 84.44 118 PRO A O 1
ATOM 938 N N . ALA A 1 119 ? 10.938 0.271 8.192 1.00 83.56 119 ALA A N 1
ATOM 939 C CA . ALA A 1 119 ? 11.343 -0.937 8.907 1.00 83.56 119 ALA A CA 1
ATOM 940 C C . ALA A 1 119 ? 10.334 -1.368 9.993 1.00 83.56 119 ALA A C 1
ATOM 942 O O . ALA A 1 119 ? 10.591 -2.326 10.725 1.00 83.56 119 ALA A O 1
ATOM 943 N N . GLY A 1 120 ? 9.222 -0.642 10.159 1.00 78.00 120 GLY A N 1
ATOM 944 C CA . GLY A 1 120 ? 8.189 -0.925 11.157 1.00 78.00 120 GLY A CA 1
ATOM 945 C C . GLY A 1 120 ? 8.606 -0.627 12.599 1.00 78.00 120 GLY A C 1
ATOM 946 O O . GLY A 1 120 ? 7.965 -1.101 13.540 1.00 78.00 120 GLY A O 1
ATOM 947 N N . ARG A 1 121 ? 9.689 0.132 12.804 1.00 77.50 121 ARG A N 1
ATOM 948 C CA . ARG A 1 121 ? 10.196 0.479 14.140 1.00 77.50 121 ARG A CA 1
ATOM 949 C C . ARG A 1 121 ? 9.525 1.753 14.668 1.00 77.50 121 ARG A C 1
ATOM 951 O O . ARG A 1 121 ? 8.771 2.440 13.978 1.00 77.50 121 ARG A O 1
ATOM 958 N N . LYS A 1 122 ? 9.751 2.060 15.949 1.00 65.94 122 LYS A N 1
ATOM 959 C CA . LYS A 1 122 ? 9.282 3.318 16.551 1.00 65.94 122 LYS A CA 1
ATOM 960 C C . LYS A 1 122 ? 10.001 4.494 15.895 1.00 65.94 122 LYS A C 1
ATOM 962 O O . LYS A 1 122 ? 11.222 4.579 15.968 1.00 65.94 122 LYS A O 1
ATOM 967 N N . THR A 1 123 ? 9.233 5.413 15.312 1.00 59.56 123 THR A N 1
ATOM 968 C CA . THR A 1 123 ? 9.761 6.712 14.876 1.00 59.56 123 THR A CA 1
ATOM 969 C C . THR A 1 123 ? 10.248 7.531 16.075 1.00 59.56 123 THR A C 1
ATOM 971 O O . THR A 1 123 ? 9.835 7.300 17.215 1.00 59.56 123 THR A O 1
ATOM 974 N N . ILE A 1 124 ? 11.073 8.549 15.809 1.00 49.53 124 ILE A N 1
ATOM 975 C CA . ILE A 1 124 ? 11.562 9.527 16.803 1.00 49.53 124 ILE A CA 1
ATOM 976 C C . ILE A 1 124 ? 10.392 10.234 17.523 1.00 49.53 124 ILE A C 1
ATOM 978 O O . ILE A 1 124 ? 10.503 10.596 18.689 1.00 49.53 124 ILE A O 1
ATOM 982 N N . ALA A 1 125 ? 9.231 10.351 16.868 1.00 57.97 125 ALA A N 1
ATOM 983 C CA . ALA A 1 125 ? 8.002 10.914 17.433 1.00 57.97 125 ALA A CA 1
ATOM 984 C C . ALA A 1 125 ? 7.172 9.912 18.271 1.00 57.97 125 ALA A C 1
ATOM 986 O O . ALA A 1 125 ? 6.012 10.178 18.587 1.00 57.97 125 ALA A O 1
ATOM 987 N N . GLY A 1 126 ? 7.715 8.730 18.587 1.00 61.03 126 GLY A N 1
ATOM 988 C CA . GLY A 1 126 ? 7.069 7.715 19.427 1.00 61.03 126 GLY A CA 1
ATOM 989 C C . GLY A 1 126 ? 5.925 6.944 18.757 1.00 61.03 126 GLY A C 1
ATOM 990 O O . GLY A 1 126 ? 5.376 6.022 19.360 1.00 61.03 126 GLY A O 1
ATOM 991 N N . ARG A 1 127 ? 5.575 7.267 17.505 1.00 64.44 127 ARG A N 1
ATOM 992 C CA . ARG A 1 127 ? 4.573 6.534 16.720 1.00 64.44 127 ARG A CA 1
ATOM 993 C C . ARG A 1 127 ? 5.252 5.357 16.018 1.00 64.44 127 ARG A C 1
ATOM 995 O O . ARG A 1 127 ? 6.068 5.568 15.125 1.00 64.44 127 ARG A O 1
ATOM 1002 N N . SER A 1 128 ? 4.935 4.127 16.413 1.00 71.44 128 SER A N 1
ATOM 1003 C CA . SER A 1 128 ? 5.265 2.917 15.643 1.00 71.44 128 SER A CA 1
ATOM 1004 C C . SER A 1 128 ? 4.017 2.397 14.958 1.00 71.44 128 SER A C 1
ATOM 1006 O O . SER A 1 128 ? 2.995 2.214 15.621 1.00 71.44 128 SER A O 1
ATOM 1008 N N . LYS A 1 129 ? 4.130 2.091 13.668 1.00 82.81 129 LYS A N 1
ATOM 1009 C CA . LYS A 1 129 ? 3.186 1.217 12.976 1.00 82.81 129 LYS A CA 1
ATOM 1010 C C . LYS A 1 129 ? 3.946 0.006 12.447 1.00 82.81 129 LYS A C 1
ATOM 1012 O O . LYS A 1 129 ? 5.009 0.210 11.862 1.00 82.81 129 LYS A O 1
ATOM 1017 N N . PRO A 1 130 ? 3.442 -1.222 12.646 1.00 90.00 130 PRO A N 1
ATOM 1018 C CA . PRO A 1 130 ? 4.016 -2.397 12.009 1.00 90.00 130 PRO A CA 1
ATOM 1019 C C . PRO A 1 130 ? 3.992 -2.235 10.487 1.00 90.00 130 PRO A C 1
ATOM 1021 O O . PRO A 1 130 ? 2.968 -1.837 9.921 1.00 90.00 130 PRO A O 1
ATOM 1024 N N . VAL A 1 131 ? 5.119 -2.551 9.848 1.00 90.88 131 VAL A N 1
ATOM 1025 C CA . VAL A 1 131 ? 5.242 -2.633 8.391 1.00 90.88 131 VAL A CA 1
ATOM 1026 C C . VAL A 1 131 ? 5.558 -4.079 8.031 1.00 90.88 131 VAL A C 1
ATOM 1028 O O . VAL A 1 131 ? 6.562 -4.633 8.471 1.00 90.88 131 VAL A O 1
ATOM 1031 N N . GLU A 1 132 ? 4.684 -4.698 7.248 1.00 92.88 132 GLU A N 1
ATOM 1032 C CA . GLU A 1 132 ? 4.871 -6.037 6.699 1.00 92.88 132 GLU A CA 1
ATOM 1033 C C . GLU A 1 132 ? 5.374 -5.943 5.259 1.00 92.88 132 GLU A C 1
ATOM 1035 O O . GLU A 1 132 ? 5.014 -5.027 4.517 1.00 92.88 132 GLU A O 1
ATOM 1040 N N . ARG A 1 133 ? 6.170 -6.926 4.836 1.00 92.12 133 ARG A N 1
ATOM 1041 C CA . ARG A 1 133 ? 6.611 -7.064 3.449 1.00 92.12 133 ARG A CA 1
ATOM 1042 C C . ARG A 1 133 ? 5.976 -8.301 2.828 1.00 92.12 133 ARG A C 1
ATOM 1044 O O . ARG A 1 133 ? 6.233 -9.414 3.274 1.00 92.12 133 ARG A O 1
ATOM 1051 N N . VAL A 1 134 ? 5.187 -8.107 1.774 1.00 91.12 134 VAL A N 1
ATOM 1052 C CA . VAL A 1 134 ? 4.516 -9.184 1.032 1.00 91.12 134 VAL A CA 1
ATOM 1053 C C . VAL A 1 134 ? 4.898 -9.098 -0.438 1.00 91.12 134 VAL A C 1
ATOM 1055 O O . VAL A 1 134 ? 4.805 -8.039 -1.039 1.00 91.12 134 VAL A O 1
ATOM 1058 N N . VAL A 1 135 ? 5.327 -10.200 -1.047 1.00 87.56 135 VAL A N 1
ATOM 1059 C CA . VAL A 1 135 ? 5.665 -10.229 -2.477 1.00 87.56 135 VAL A CA 1
ATOM 1060 C C . VAL A 1 135 ? 4.650 -11.096 -3.206 1.00 87.56 135 VAL A C 1
ATOM 1062 O O . VAL A 1 135 ? 4.648 -12.316 -3.045 1.00 87.56 135 VAL A O 1
ATOM 1065 N N . PHE A 1 136 ? 3.820 -10.475 -4.042 1.00 82.19 136 PHE A N 1
ATOM 1066 C CA . PHE A 1 136 ? 2.970 -11.203 -4.980 1.00 82.19 136 PHE A CA 1
ATOM 1067 C C . PHE A 1 136 ? 3.824 -11.708 -6.150 1.00 82.19 136 PHE A C 1
ATOM 1069 O O . PHE A 1 136 ? 4.419 -10.915 -6.877 1.00 82.19 136 PHE A O 1
ATOM 1076 N N . ARG A 1 137 ? 3.931 -13.036 -6.303 1.00 78.50 137 ARG A N 1
ATOM 1077 C CA . ARG A 1 137 ? 4.705 -13.676 -7.389 1.00 78.50 137 ARG A CA 1
ATOM 1078 C C . ARG A 1 137 ? 3.862 -14.058 -8.603 1.00 78.50 137 ARG A C 1
ATOM 1080 O O . ARG A 1 137 ? 4.406 -14.164 -9.694 1.00 78.50 137 ARG A O 1
ATOM 1087 N N . ALA A 1 138 ? 2.567 -14.262 -8.405 1.00 74.94 138 ALA A N 1
ATOM 1088 C CA . ALA A 1 138 ? 1.599 -14.560 -9.448 1.00 74.94 138 ALA A CA 1
ATOM 1089 C C . ALA A 1 138 ? 0.315 -13.780 -9.150 1.00 74.94 138 ALA A C 1
ATOM 1091 O O . ALA A 1 138 ? -0.038 -13.605 -7.982 1.00 74.94 138 ALA A O 1
ATOM 1092 N N . LEU A 1 139 ? -0.340 -13.296 -10.205 1.00 69.69 139 LEU A N 1
ATOM 1093 C CA . LEU A 1 139 ? -1.614 -12.571 -10.132 1.00 69.69 139 LEU A CA 1
ATOM 1094 C C . LEU A 1 139 ? -2.793 -13.436 -10.596 1.00 69.69 139 LEU A C 1
ATOM 1096 O O . LEU A 1 139 ? -3.929 -12.971 -10.574 1.00 69.69 139 LEU A O 1
ATOM 1100 N N . ASP A 1 140 ? -2.529 -14.683 -10.995 1.00 60.12 140 ASP A N 1
ATOM 1101 C CA . ASP A 1 140 ? -3.550 -15.608 -11.474 1.00 60.12 140 ASP A CA 1
ATOM 1102 C C . ASP A 1 140 ? -4.507 -15.978 -10.335 1.00 60.12 140 ASP A C 1
ATOM 1104 O O . ASP A 1 140 ? -4.191 -16.768 -9.446 1.00 60.12 140 ASP A O 1
ATOM 1108 N N . CYS A 1 141 ? -5.706 -15.397 -10.371 1.00 55.28 141 CYS A N 1
ATOM 1109 C CA . CYS A 1 141 ? -6.854 -15.833 -9.576 1.00 55.28 141 CYS A CA 1
ATOM 1110 C C . CYS A 1 141 ? -7.681 -16.915 -10.296 1.00 55.28 141 CYS A C 1
ATOM 1112 O O . CYS A 1 141 ? -8.585 -17.506 -9.703 1.00 55.28 141 CYS A O 1
ATOM 1114 N N . HIS A 1 142 ? -7.360 -17.203 -11.561 1.00 49.34 142 HIS A N 1
ATOM 1115 C CA . HIS A 1 142 ? -7.924 -18.307 -12.322 1.00 49.34 142 HIS A CA 1
ATOM 1116 C C . HIS A 1 142 ? -7.021 -19.522 -12.158 1.00 49.34 142 HIS A C 1
ATOM 1118 O O . HIS A 1 142 ? -5.972 -19.627 -12.787 1.00 49.34 142 HIS A O 1
ATOM 1124 N N . GLY A 1 143 ? -7.426 -20.427 -11.268 1.00 41.47 143 GLY A N 1
ATOM 1125 C CA . GLY A 1 143 ? -6.816 -21.744 -11.189 1.00 41.47 143 GLY A CA 1
ATOM 1126 C C . GLY A 1 143 ? -6.858 -22.407 -12.560 1.00 41.47 143 GLY A C 1
ATOM 1127 O O . GLY A 1 143 ? -7.891 -22.390 -13.230 1.00 41.47 143 GLY A O 1
ATOM 1128 N N . SER A 1 144 ? -5.727 -22.972 -12.966 1.00 39.16 144 SER A N 1
ATOM 1129 C CA . SER A 1 144 ? -5.665 -23.968 -14.025 1.00 39.16 144 SER A CA 1
ATOM 1130 C C . SER A 1 144 ? -6.718 -25.037 -13.726 1.00 39.16 144 SER A C 1
ATOM 1132 O O . SER A 1 144 ? -6.588 -25.767 -12.740 1.00 39.16 144 SER A O 1
ATOM 1134 N N . ALA A 1 145 ? -7.787 -25.048 -14.519 1.00 39.44 145 ALA A N 1
ATOM 1135 C CA . ALA A 1 145 ? -8.726 -26.158 -14.592 1.00 39.44 145 ALA A CA 1
ATOM 1136 C C . ALA A 1 145 ? -8.109 -27.301 -15.404 1.00 39.44 145 ALA A C 1
ATOM 1138 O O . ALA A 1 145 ? -7.355 -26.996 -16.359 1.00 39.44 145 ALA A O 1
#

Foldseek 3Di:
DAEEEEEEADDVLQVLVQVLQAFPDDDVQWTQHPVRYIYGYQCPDPDADRPVVLLVPDDPPVNPPGPDDDDDPPVNVVNLVVSLVNLVVGQAYEHAYAPDPSRLSSSQVSCVVSVAHCCQDQDPVRDGGHYHYHYDPDSDPPPDD